Protein AF-A0A8T5T940-F1 (afdb_monomer)

Structure (mmCIF, N/CA/C/O backbone):
data_AF-A0A8T5T940-F1
#
_entry.id   AF-A0A8T5T940-F1
#
loop_
_atom_site.group_PDB
_atom_site.id
_atom_site.type_symbol
_atom_site.label_atom_id
_atom_site.label_alt_id
_atom_site.label_comp_id
_atom_site.label_asym_id
_atom_site.label_entity_id
_atom_site.label_seq_id
_atom_site.pdbx_PDB_ins_code
_atom_site.Cartn_x
_atom_site.Cartn_y
_atom_site.Cartn_z
_atom_site.occupancy
_atom_site.B_iso_or_equiv
_atom_site.auth_seq_id
_atom_site.auth_comp_id
_atom_site.auth_asym_id
_atom_site.auth_atom_id
_atom_site.pdbx_PDB_model_num
ATOM 1 N N . MET A 1 1 ? 5.960 -16.611 -27.775 1.00 47.34 1 MET A N 1
ATOM 2 C CA . MET A 1 1 ? 5.531 -15.294 -27.249 1.00 47.34 1 MET A CA 1
ATOM 3 C C . MET A 1 1 ? 6.490 -14.910 -26.124 1.00 47.34 1 MET A C 1
ATOM 5 O O . MET A 1 1 ? 6.526 -15.627 -25.134 1.00 47.34 1 MET A O 1
ATOM 9 N N . LYS A 1 2 ? 7.343 -13.886 -26.283 1.00 52.31 2 LYS A N 1
ATOM 10 C CA . LYS A 1 2 ? 8.210 -13.408 -25.185 1.00 52.31 2 LYS A CA 1
ATOM 11 C C . LYS A 1 2 ? 7.374 -12.481 -24.300 1.00 52.31 2 LYS A C 1
ATOM 13 O O . LYS A 1 2 ? 6.958 -11.424 -24.762 1.00 52.31 2 LYS A O 1
ATOM 18 N N . LEU A 1 3 ? 7.097 -12.892 -23.064 1.00 56.56 3 LEU A N 1
ATOM 19 C CA . LEU A 1 3 ? 6.488 -12.033 -22.046 1.00 56.56 3 LEU A CA 1
ATOM 20 C C . LEU A 1 3 ? 7.499 -10.941 -21.688 1.00 56.56 3 LEU A C 1
ATOM 22 O O . LEU A 1 3 ? 8.470 -11.193 -20.980 1.00 56.56 3 LEU A O 1
ATOM 26 N N . ILE A 1 4 ? 7.305 -9.740 -22.229 1.00 61.16 4 ILE A N 1
ATOM 27 C CA . ILE A 1 4 ? 8.075 -8.564 -21.826 1.00 61.16 4 ILE A CA 1
ATOM 28 C C . ILE A 1 4 ? 7.486 -8.101 -20.497 1.00 61.16 4 ILE A C 1
ATOM 30 O O . ILE A 1 4 ? 6.493 -7.377 -20.453 1.00 61.16 4 ILE A O 1
ATOM 34 N N . VAL A 1 5 ? 8.078 -8.574 -19.406 1.00 66.94 5 VAL A N 1
ATOM 35 C CA . VAL A 1 5 ? 7.740 -8.130 -18.058 1.00 66.94 5 VAL A CA 1
ATOM 36 C C . VAL A 1 5 ? 8.536 -6.856 -17.793 1.00 66.94 5 VAL A C 1
ATOM 38 O O . VAL A 1 5 ? 9.762 -6.889 -17.727 1.00 66.94 5 VAL A O 1
ATOM 41 N N . LYS A 1 6 ? 7.853 -5.710 -17.718 1.00 75.19 6 LYS A N 1
ATOM 42 C CA . LYS A 1 6 ? 8.503 -4.425 -17.443 1.00 75.19 6 LYS A CA 1
ATOM 43 C C . LYS A 1 6 ? 8.584 -4.220 -15.937 1.00 75.19 6 LYS A C 1
ATOM 45 O O . LYS A 1 6 ? 7.561 -4.033 -15.282 1.00 75.19 6 LYS A O 1
ATOM 50 N N . GLU A 1 7 ? 9.800 -4.248 -15.408 1.00 84.88 7 GLU A N 1
ATOM 51 C CA . GLU A 1 7 ? 10.041 -3.930 -14.005 1.00 84.88 7 GLU A CA 1
ATOM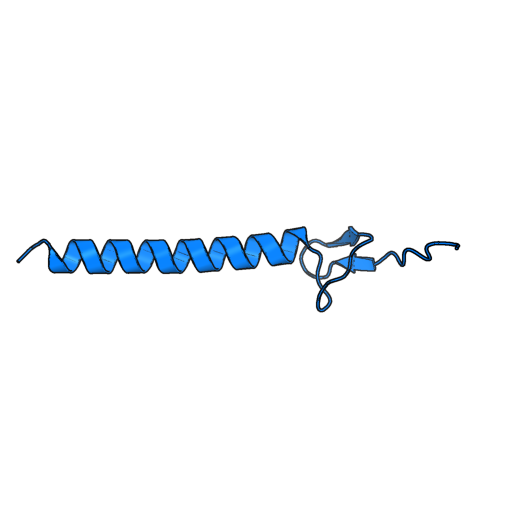 52 C C . GLU A 1 7 ? 9.789 -2.438 -13.745 1.00 84.88 7 GLU A C 1
ATOM 54 O O . GLU A 1 7 ? 10.025 -1.581 -14.603 1.00 84.88 7 GLU A O 1
ATOM 59 N N . PHE A 1 8 ? 9.284 -2.120 -12.558 1.00 88.50 8 PHE A N 1
ATOM 60 C CA . PHE A 1 8 ? 9.118 -0.751 -12.089 1.00 88.50 8 PHE A CA 1
ATOM 61 C C . PHE A 1 8 ? 9.333 -0.682 -10.579 1.00 88.50 8 PHE A C 1
ATOM 63 O O . PHE A 1 8 ? 9.062 -1.639 -9.854 1.00 88.50 8 PHE A O 1
ATOM 70 N N . VAL A 1 9 ? 9.794 0.467 -10.097 1.00 89.12 9 VAL A N 1
ATOM 71 C CA . VAL A 1 9 ? 9.852 0.751 -8.662 1.00 89.12 9 VAL A CA 1
ATOM 72 C C . VAL A 1 9 ? 8.498 1.305 -8.238 1.00 89.12 9 VAL A C 1
ATOM 74 O O . VAL A 1 9 ? 8.007 2.275 -8.818 1.00 89.12 9 VAL A O 1
ATOM 77 N N . CYS A 1 10 ? 7.866 0.670 -7.256 1.00 91.94 10 CYS A N 1
ATOM 78 C CA . CYS A 1 10 ? 6.595 1.146 -6.733 1.00 91.94 10 CYS A CA 1
ATOM 79 C C . CYS A 1 10 ? 6.789 2.453 -5.944 1.00 91.94 10 CYS A C 1
ATOM 81 O O . CYS A 1 10 ? 7.603 2.459 -5.021 1.00 91.94 10 CYS A O 1
ATOM 83 N N . PRO A 1 11 ? 6.022 3.523 -6.224 1.00 91.12 11 PRO A N 1
ATOM 84 C CA . PRO A 1 11 ? 6.146 4.783 -5.488 1.00 91.12 11 PRO A CA 1
ATOM 85 C C . PRO A 1 11 ? 5.710 4.669 -4.017 1.00 91.12 11 PRO A C 1
ATOM 87 O O . PRO A 1 11 ? 6.230 5.391 -3.179 1.00 91.12 11 PRO A O 1
ATOM 90 N N . GLU A 1 12 ? 4.809 3.735 -3.692 1.00 91.75 12 GLU A N 1
ATOM 91 C CA . GLU A 1 12 ? 4.266 3.574 -2.333 1.00 91.75 12 GLU A CA 1
ATOM 92 C C . GLU A 1 12 ? 5.211 2.825 -1.387 1.00 91.75 12 GLU A C 1
ATOM 94 O O . GLU A 1 12 ? 5.301 3.142 -0.205 1.00 91.75 12 GLU A O 1
ATOM 99 N N . CYS A 1 13 ? 5.890 1.784 -1.880 1.00 92.12 13 CYS A N 1
ATOM 100 C CA . CYS A 1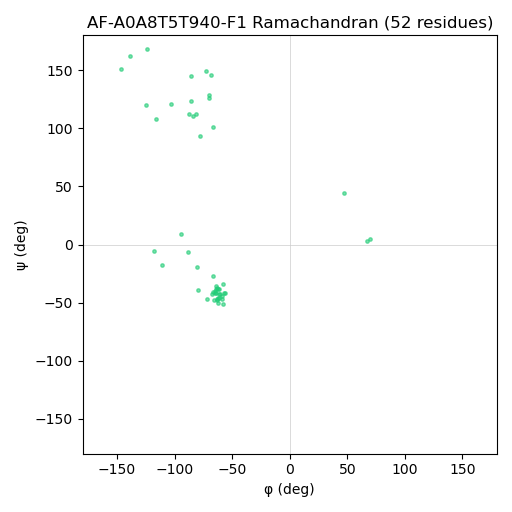 13 ? 6.719 0.912 -1.040 1.00 92.12 13 CYS A CA 1
ATOM 101 C C . CYS A 1 13 ? 8.206 0.911 -1.407 1.00 92.12 13 CYS A C 1
ATOM 103 O O . CYS A 1 13 ? 8.986 0.247 -0.730 1.00 92.12 13 CYS A O 1
ATOM 105 N N . GLY A 1 14 ? 8.602 1.589 -2.488 1.00 92.50 14 GLY A N 1
ATOM 106 C CA . GLY A 1 14 ? 9.988 1.654 -2.960 1.00 92.50 14 GLY A CA 1
ATOM 107 C C . GLY A 1 14 ? 10.557 0.334 -3.489 1.00 92.50 14 GLY A C 1
ATOM 108 O O . GLY A 1 14 ? 11.727 0.275 -3.852 1.00 92.50 14 GLY A O 1
ATOM 109 N N . GLN A 1 15 ? 9.762 -0.738 -3.544 1.00 90.88 15 GLN A N 1
ATOM 110 C CA . GLN A 1 15 ? 10.230 -2.049 -3.992 1.00 90.88 15 GLN A CA 1
ATOM 111 C C . GLN A 1 15 ? 10.146 -2.187 -5.513 1.00 90.88 15 GLN A C 1
ATOM 113 O O . GLN A 1 15 ? 9.197 -1.708 -6.142 1.00 90.88 15 GLN A O 1
ATOM 118 N N . LEU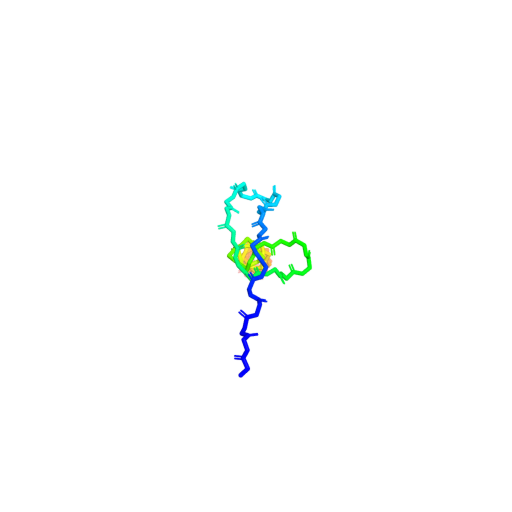 A 1 16 ? 11.116 -2.902 -6.088 1.00 90.06 16 LEU A N 1
ATOM 119 C CA . LEU A 1 16 ? 11.092 -3.322 -7.486 1.00 90.06 16 LEU A CA 1
ATOM 120 C C . LEU A 1 16 ? 10.017 -4.396 -7.678 1.00 90.06 16 LEU A C 1
ATOM 122 O O . LEU A 1 16 ? 9.982 -5.390 -6.952 1.00 90.06 16 LEU A O 1
ATOM 126 N N . ARG A 1 17 ? 9.113 -4.181 -8.631 1.00 88.75 17 ARG A N 1
ATOM 127 C CA . ARG A 1 17 ? 7.967 -5.049 -8.906 1.00 88.75 17 ARG A CA 1
ATOM 128 C C . ARG A 1 17 ? 7.766 -5.212 -10.407 1.00 88.75 17 ARG A C 1
ATOM 130 O O . ARG A 1 17 ? 8.237 -4.420 -11.216 1.00 88.75 17 ARG A O 1
ATOM 137 N N . TRP A 1 18 ? 7.013 -6.243 -10.762 1.00 83.94 18 TRP A N 1
ATOM 138 C CA . TRP A 1 18 ? 6.792 -6.662 -12.149 1.00 83.94 18 TRP A CA 1
ATOM 139 C C . TRP A 1 18 ? 5.364 -6.433 -12.638 1.00 83.94 18 TRP A C 1
ATOM 141 O O . TRP A 1 18 ? 5.102 -6.420 -13.838 1.00 83.94 18 TRP A O 1
ATOM 151 N N . LEU A 1 19 ? 4.435 -6.252 -11.697 1.00 79.38 19 LEU A N 1
ATOM 152 C CA . LEU A 1 19 ? 3.013 -6.103 -11.963 1.00 79.38 19 LEU A CA 1
ATOM 153 C C . LEU A 1 19 ? 2.553 -4.714 -11.525 1.00 79.38 19 LEU A C 1
ATOM 155 O O . LEU A 1 19 ? 2.487 -4.407 -10.332 1.00 79.38 19 LEU A O 1
ATOM 159 N N . LYS A 1 20 ? 2.276 -3.869 -12.518 1.00 77.75 20 LYS A N 1
ATOM 160 C CA . LYS A 1 20 ? 1.881 -2.473 -12.344 1.00 77.75 20 LYS A CA 1
ATOM 161 C C . LYS A 1 20 ? 0.380 -2.334 -12.561 1.00 77.75 20 LYS A C 1
ATOM 163 O O . LYS A 1 20 ? -0.107 -2.606 -13.655 1.00 77.75 20 LYS A O 1
ATOM 168 N N . VAL A 1 21 ? -0.347 -1.852 -11.556 1.00 76.75 21 VAL A N 1
ATOM 169 C CA . VAL A 1 21 ? -1.779 -1.535 -11.671 1.00 76.75 21 VAL A CA 1
ATOM 170 C C . VAL A 1 21 ? -1.975 -0.082 -11.260 1.00 76.75 21 VAL A C 1
ATOM 172 O O . VAL A 1 21 ? -1.624 0.287 -10.147 1.00 76.75 21 VAL A O 1
ATOM 175 N N . LYS A 1 22 ? -2.500 0.763 -12.161 1.00 78.56 22 LYS A N 1
ATOM 176 C CA . LYS A 1 22 ? -2.742 2.200 -11.898 1.00 78.56 22 LYS A CA 1
ATOM 177 C C . LYS A 1 22 ? -1.544 2.922 -11.240 1.00 78.56 22 LYS A C 1
ATOM 179 O O . LYS A 1 22 ? -1.713 3.688 -10.305 1.00 78.56 22 LYS A O 1
ATOM 184 N N . ASN A 1 23 ? -0.329 2.667 -11.731 1.00 82.00 23 ASN A N 1
ATOM 185 C CA . ASN A 1 23 ? 0.936 3.231 -11.225 1.00 82.00 23 ASN A CA 1
ATOM 186 C C . ASN A 1 23 ? 1.434 2.772 -9.841 1.00 82.00 23 ASN A C 1
ATOM 188 O O . ASN A 1 23 ? 2.501 3.225 -9.437 1.00 82.00 23 ASN A O 1
ATOM 192 N N . ILE A 1 24 ? 0.780 1.818 -9.179 1.00 88.94 24 ILE A N 1
ATOM 193 C CA . ILE A 1 24 ? 1.236 1.260 -7.897 1.00 88.94 24 ILE A CA 1
ATOM 194 C C . ILE A 1 24 ? 1.403 -0.264 -7.966 1.00 88.94 24 ILE A C 1
ATOM 196 O O . ILE A 1 24 ? 0.993 -0.913 -8.936 1.00 88.94 24 ILE A O 1
ATOM 200 N N . CYS A 1 25 ? 2.044 -0.840 -6.946 1.00 90.81 25 CYS A N 1
ATOM 201 C CA . CYS A 1 25 ? 2.159 -2.288 -6.796 1.00 90.81 25 CYS A CA 1
ATOM 202 C C . CYS A 1 25 ? 0.825 -2.916 -6.377 1.00 90.81 25 CYS A C 1
ATOM 204 O O . CYS A 1 25 ? 0.049 -2.287 -5.659 1.00 90.81 25 CYS A O 1
ATOM 206 N N . VAL A 1 26 ? 0.570 -4.161 -6.795 1.00 88.81 26 VAL A N 1
ATOM 207 C CA . VAL A 1 26 ? -0.661 -4.883 -6.422 1.00 88.81 26 VAL A CA 1
ATOM 208 C C . VAL A 1 26 ? -0.795 -5.015 -4.906 1.00 88.81 26 VAL A C 1
ATOM 210 O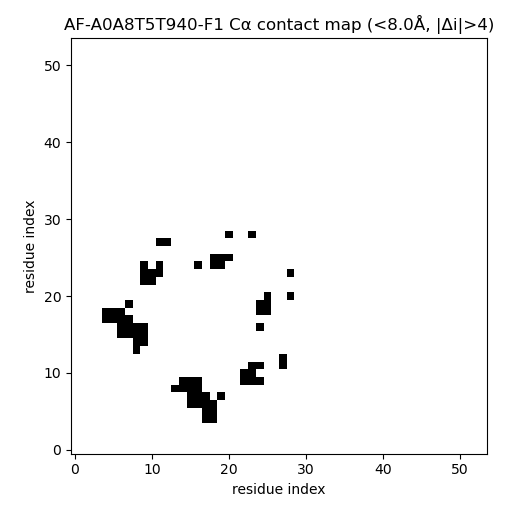 O . VAL A 1 26 ? -1.812 -4.605 -4.367 1.00 88.81 26 VAL A O 1
ATOM 213 N N . ASP A 1 27 ? 0.263 -5.415 -4.201 1.00 90.12 27 ASP A N 1
ATOM 214 C CA . ASP A 1 27 ? 0.244 -5.517 -2.733 1.00 90.12 27 ASP A CA 1
ATOM 215 C C . ASP A 1 27 ? -0.094 -4.180 -2.045 1.00 90.12 27 ASP A C 1
ATOM 217 O O . ASP A 1 27 ? -0.705 -4.137 -0.97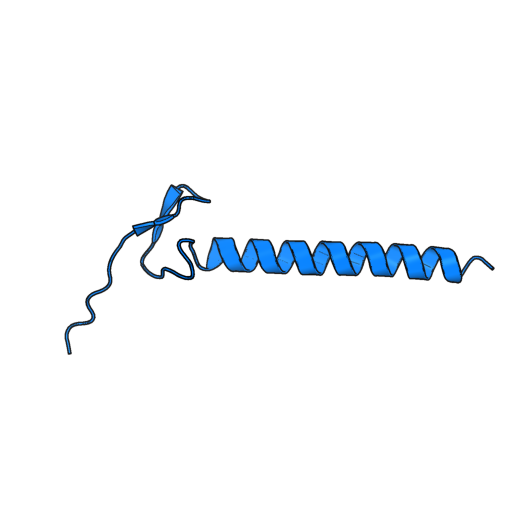8 1.00 90.12 27 ASP A O 1
ATOM 221 N N . CYS A 1 28 ? 0.339 -3.067 -2.639 1.00 91.38 28 CYS A N 1
ATOM 222 C CA . CYS A 1 28 ? 0.114 -1.718 -2.137 1.00 91.38 28 CYS A CA 1
ATOM 223 C C . CYS A 1 28 ? -1.357 -1.340 -2.321 1.00 91.38 28 CYS A C 1
ATOM 225 O O . CYS A 1 28 ? -2.007 -0.893 -1.379 1.00 91.38 28 CYS A O 1
ATOM 227 N N . ARG A 1 29 ? -1.894 -1.599 -3.518 1.00 91.56 29 ARG A N 1
ATOM 228 C CA . ARG A 1 29 ? -3.310 -1.424 -3.836 1.00 91.56 29 ARG A CA 1
ATOM 229 C C . ARG A 1 29 ? -4.194 -2.255 -2.907 1.00 91.56 29 ARG A C 1
ATOM 231 O O . ARG A 1 29 ? -5.127 -1.715 -2.324 1.00 91.56 29 ARG A O 1
ATOM 238 N N . ASP A 1 30 ? -3.904 -3.543 -2.764 1.00 91.56 30 ASP A N 1
ATOM 239 C CA . ASP A 1 30 ? -4.733 -4.466 -1.987 1.00 91.56 30 ASP A CA 1
ATOM 240 C C . ASP A 1 30 ? -4.750 -4.068 -0.510 1.00 91.56 30 ASP A C 1
ATOM 242 O O . ASP A 1 30 ? -5.801 -4.066 0.125 1.00 91.56 30 ASP A O 1
ATOM 246 N N . ARG A 1 31 ? -3.613 -3.608 0.022 1.00 93.19 31 ARG A N 1
ATOM 247 C CA . ARG A 1 31 ? -3.541 -3.030 1.368 1.00 93.19 31 ARG A CA 1
ATOM 248 C C . ARG A 1 31 ? -4.423 -1.793 1.527 1.00 93.19 31 ARG A C 1
ATOM 250 O O . ARG A 1 31 ? -5.081 -1.662 2.555 1.00 93.19 31 ARG A O 1
ATOM 257 N N . MET A 1 32 ? -4.446 -0.890 0.544 1.00 91.88 32 MET A N 1
ATOM 258 C CA . MET A 1 32 ? -5.322 0.290 0.583 1.00 91.88 32 MET A CA 1
ATOM 259 C C . MET A 1 32 ? -6.798 -0.117 0.603 1.00 91.88 32 MET A C 1
ATOM 261 O O . MET A 1 32 ? -7.539 0.370 1.452 1.00 91.88 32 MET A O 1
ATOM 265 N N . VAL A 1 33 ? -7.193 -1.062 -0.255 1.00 91.81 33 VAL A N 1
ATOM 266 C CA . VAL A 1 33 ? -8.566 -1.593 -0.303 1.00 91.81 33 VAL A CA 1
ATOM 267 C C . VAL A 1 33 ? -8.945 -2.262 1.021 1.00 91.81 33 VAL A C 1
ATOM 269 O O . VAL A 1 33 ? -10.007 -1.993 1.573 1.00 91.81 33 VAL A O 1
ATOM 272 N N . LEU A 1 34 ? -8.067 -3.096 1.585 1.00 92.44 34 LEU A N 1
ATOM 273 C CA . LEU A 1 34 ? -8.309 -3.739 2.880 1.00 92.44 34 LEU A CA 1
ATOM 274 C C . LEU A 1 34 ? -8.429 -2.722 4.022 1.00 92.44 34 LEU A C 1
ATOM 276 O O . LEU A 1 34 ? -9.261 -2.897 4.913 1.00 92.44 34 LEU A O 1
ATOM 280 N N . ASN A 1 35 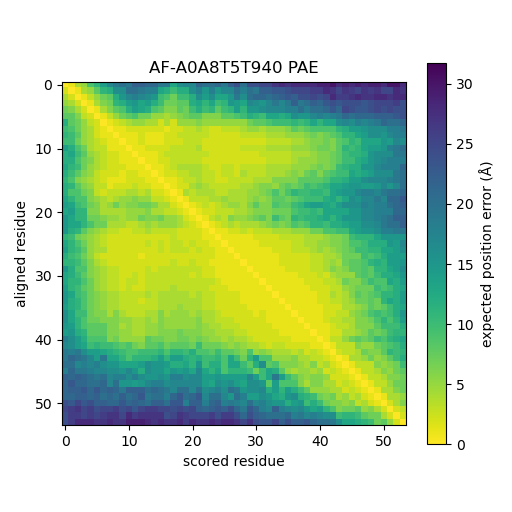? -7.635 -1.650 3.994 1.00 93.31 35 ASN A N 1
ATOM 281 C CA . ASN A 1 35 ? -7.725 -0.570 4.973 1.00 93.31 35 ASN A CA 1
ATOM 282 C C . ASN A 1 35 ? -9.044 0.204 4.859 1.00 93.31 35 ASN A C 1
ATOM 284 O O . ASN A 1 35 ? -9.631 0.541 5.885 1.00 93.31 35 ASN A O 1
ATOM 288 N N . GLU A 1 36 ? -9.517 0.474 3.643 1.00 93.50 36 GLU A N 1
ATOM 289 C CA . GLU A 1 36 ? -10.811 1.116 3.392 1.00 93.50 36 GLU A CA 1
ATOM 290 C C . GLU A 1 36 ? -11.964 0.248 3.910 1.00 93.50 36 GLU A C 1
ATOM 292 O O . GLU A 1 36 ? -12.734 0.697 4.758 1.00 93.50 36 GLU A O 1
ATOM 297 N N . ILE A 1 37 ? -11.9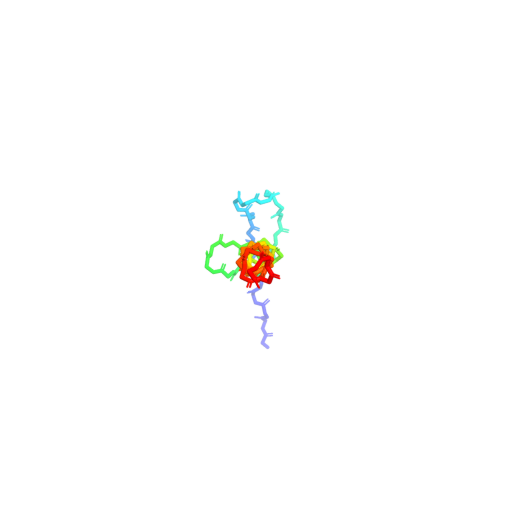80 -1.040 3.548 1.00 92.12 37 ILE A N 1
ATOM 298 C CA . ILE A 1 37 ? -12.957 -2.017 4.054 1.00 92.12 37 ILE A CA 1
ATOM 299 C C . ILE A 1 37 ? -12.927 -2.085 5.590 1.00 92.12 37 ILE A C 1
ATOM 301 O O . ILE A 1 37 ? -13.968 -2.164 6.242 1.00 92.12 37 ILE A O 1
ATOM 305 N N . SER A 1 38 ? -11.738 -2.064 6.198 1.00 90.25 38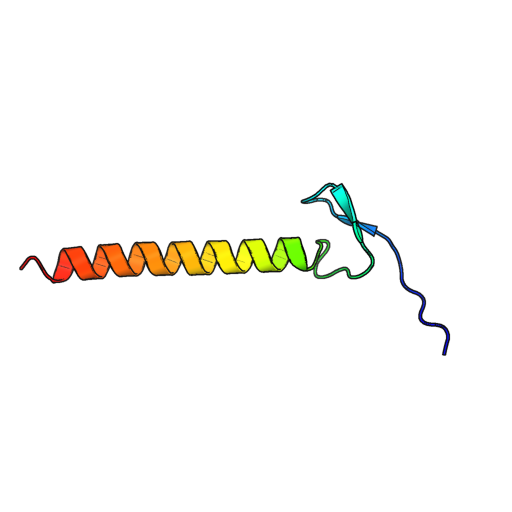 SER A N 1
ATOM 306 C CA . SER A 1 38 ? -11.584 -2.078 7.657 1.00 90.25 38 SER A CA 1
ATOM 307 C C . SER A 1 38 ? -12.171 -0.822 8.314 1.00 90.25 38 SER A C 1
ATOM 309 O O . SER A 1 38 ? -12.863 -0.925 9.330 1.00 90.25 38 SER A O 1
ATOM 311 N N . ARG A 1 39 ? -11.960 0.360 7.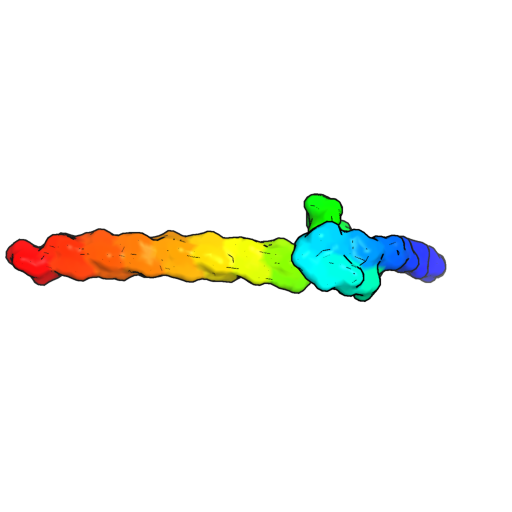718 1.00 90.19 39 ARG A N 1
ATOM 312 C CA . ARG A 1 39 ? -12.543 1.626 8.191 1.00 90.19 39 ARG A CA 1
ATOM 313 C C . ARG A 1 39 ? -14.065 1.612 8.106 1.00 90.19 39 ARG A C 1
ATOM 315 O O . ARG A 1 39 ? -14.713 1.924 9.100 1.00 90.19 39 ARG A O 1
ATOM 322 N N . GLU A 1 40 ? -14.628 1.191 6.976 1.00 88.56 40 GLU A N 1
ATOM 323 C CA . GLU A 1 40 ? -16.081 1.064 6.807 1.00 88.56 40 GLU A CA 1
ATOM 324 C C . GLU A 1 40 ? -16.687 0.100 7.831 1.00 88.56 40 GLU A C 1
ATOM 326 O O . GLU A 1 40 ? -17.685 0.411 8.479 1.00 88.56 40 GLU A O 1
ATOM 331 N N . ARG A 1 41 ? -16.045 -1.055 8.050 1.00 84.69 41 ARG A N 1
ATOM 332 C CA . ARG A 1 41 ? -16.483 -2.027 9.062 1.00 84.69 41 ARG A CA 1
ATOM 333 C C . ARG A 1 41 ? -16.429 -1.461 10.478 1.00 84.69 41 ARG A C 1
ATOM 335 O O . ARG A 1 41 ? -17.320 -1.758 11.271 1.00 84.69 41 ARG A O 1
ATOM 342 N N . LYS A 1 42 ? -15.407 -0.666 10.807 1.00 84.56 42 LYS A N 1
ATOM 343 C CA . LYS A 1 42 ? -15.297 -0.016 12.117 1.00 84.56 42 LYS A CA 1
ATOM 344 C C . LYS A 1 42 ? -16.414 1.011 12.325 1.00 84.56 42 LYS A C 1
ATOM 346 O O . LYS A 1 42 ? -17.085 0.934 13.347 1.00 84.56 42 LYS A O 1
ATOM 351 N N . MET A 1 43 ? -16.664 1.879 11.342 1.00 79.25 43 MET A N 1
ATOM 352 C CA . MET A 1 43 ? -17.755 2.862 11.411 1.00 79.25 43 MET A CA 1
ATOM 353 C C . MET A 1 43 ? -19.124 2.183 11.528 1.00 79.25 43 MET A C 1
ATOM 355 O O . MET A 1 43 ? -19.931 2.566 12.366 1.00 79.25 43 MET A O 1
ATOM 359 N N . ASN A 1 44 ? -19.367 1.117 10.758 1.00 76.75 44 ASN A N 1
ATOM 360 C CA . ASN A 1 44 ? -20.609 0.346 10.865 1.00 76.75 44 ASN A CA 1
ATOM 361 C C . ASN A 1 44 ? -20.783 -0.281 12.252 1.00 76.75 44 ASN A C 1
ATOM 363 O O . ASN A 1 44 ? -21.893 -0.322 12.773 1.00 76.75 44 ASN A O 1
ATOM 367 N N . LYS A 1 45 ? -19.699 -0.761 12.873 1.00 73.62 45 LYS A N 1
ATOM 368 C CA . LYS A 1 45 ? -19.753 -1.298 14.236 1.00 73.62 45 LYS A CA 1
ATOM 369 C C . LYS A 1 45 ? -20.106 -0.215 15.259 1.00 73.62 45 LYS A C 1
ATOM 371 O O . LYS A 1 45 ? -20.893 -0.489 16.157 1.00 73.62 45 LYS A O 1
ATOM 376 N N . GLU A 1 46 ? -19.537 0.980 15.126 1.00 73.19 46 GLU A N 1
ATOM 377 C CA . GLU A 1 46 ? -19.833 2.130 15.992 1.00 73.19 46 GLU A CA 1
ATOM 378 C C . GLU A 1 46 ? -21.303 2.565 15.847 1.00 73.19 46 GLU A C 1
ATOM 380 O O . GLU A 1 46 ? -22.011 2.625 16.847 1.00 73.19 46 GLU A O 1
ATOM 385 N N . LEU A 1 47 ? -21.807 2.692 14.613 1.00 66.56 47 LEU A N 1
ATOM 386 C CA . LEU A 1 47 ? -23.223 2.962 14.314 1.00 66.56 47 LEU A CA 1
ATOM 387 C C . LEU A 1 47 ? -24.182 1.913 14.901 1.00 66.56 47 LEU A C 1
ATOM 389 O O . LEU A 1 47 ? -25.247 2.256 15.409 1.00 66.56 47 LEU A O 1
ATOM 393 N N . ILE A 1 48 ? -23.838 0.625 14.826 1.00 66.50 48 ILE A N 1
ATOM 394 C CA . ILE A 1 48 ? -24.664 -0.447 15.403 1.00 66.50 48 ILE A CA 1
ATOM 395 C C . ILE A 1 48 ? -24.677 -0.354 16.932 1.00 66.50 48 ILE A C 1
ATOM 397 O O . ILE A 1 48 ? -25.731 -0.514 17.541 1.00 66.50 48 ILE A O 1
ATOM 401 N N . LEU A 1 49 ? -23.527 -0.087 17.557 1.00 62.22 49 LEU A N 1
ATOM 402 C CA . LEU A 1 49 ? -23.434 0.060 19.010 1.00 62.22 49 LEU A CA 1
ATOM 403 C C . LEU A 1 49 ? -24.229 1.270 19.515 1.00 62.22 49 LEU A C 1
ATOM 405 O O . LEU A 1 49 ? -24.912 1.143 20.523 1.00 62.22 49 LEU A O 1
ATOM 409 N N . GLU A 1 50 ? -24.206 2.400 18.809 1.00 62.38 50 GLU A N 1
ATOM 410 C CA . GLU A 1 50 ? -25.009 3.582 19.159 1.00 62.38 50 GLU A CA 1
ATOM 411 C C . GLU A 1 50 ? -26.522 3.321 19.059 1.00 62.38 50 GLU A C 1
ATOM 413 O O . GLU A 1 50 ? -27.289 3.811 19.886 1.00 62.38 50 GLU A O 1
ATOM 418 N N . ASN A 1 51 ? -26.959 2.507 18.092 1.00 60.00 51 ASN A N 1
ATOM 419 C CA . ASN A 1 51 ? -28.376 2.174 17.905 1.00 60.00 51 ASN A CA 1
ATOM 420 C C . ASN A 1 51 ? -28.897 1.074 18.849 1.00 60.00 51 ASN A C 1
ATOM 422 O O . ASN A 1 51 ? -30.105 0.960 19.026 1.00 60.00 51 ASN A O 1
ATOM 426 N N . LEU A 1 52 ? -28.022 0.261 19.451 1.00 58.28 52 LEU A N 1
ATOM 427 C CA . LEU A 1 52 ? -28.404 -0.814 20.384 1.00 58.28 52 LEU A CA 1
ATOM 428 C C . LEU A 1 52 ? -28.515 -0.358 21.849 1.00 58.28 52 LEU A C 1
ATOM 430 O O . LEU A 1 52 ? -28.904 -1.156 22.699 1.00 58.28 52 LEU A O 1
ATOM 434 N N . VAL A 1 53 ? -28.146 0.888 22.158 1.00 56.97 53 VAL A N 1
ATOM 435 C CA . VAL A 1 53 ? -28.161 1.453 23.524 1.00 56.97 53 VAL A CA 1
ATOM 436 C C . VAL A 1 53 ? -29.467 2.223 23.824 1.00 56.97 53 VAL A C 1
ATOM 438 O O . VAL A 1 53 ? -29.581 2.842 24.879 1.00 56.97 53 VAL A O 1
ATOM 441 N N . TRP A 1 54 ? -30.474 2.152 22.944 1.00 43.75 54 TRP A N 1
ATOM 442 C CA . TRP A 1 54 ? -31.808 2.737 23.155 1.00 43.75 54 TRP A CA 1
ATOM 443 C C . TRP A 1 54 ? -32.828 1.730 23.687 1.00 43.75 54 TRP A C 1
ATOM 445 O O . TRP A 1 54 ? -32.954 0.638 23.088 1.00 43.75 54 TRP A O 1
#

Radius of gyration: 18.46 Å; Cα contacts (8 Å, |Δi|>4): 36; chains: 1; bounding box: 43×20×51 Å

Nearest PDB structures (foldseek):
  4tma-assembly1_I  TM=4.174E-01  e=2.438E+00  Escherichia coli K-12

Solvent-accessible surface area (backbone atoms only — not comparable to full-atom values): 3349 Å² total; per-residue (Å²): 135,85,82,83,72,62,72,43,68,20,80,88,76,69,46,80,41,61,60,77,53,96,80,31,34,57,73,58,51,52,50,51,53,52,51,50,54,49,49,53,53,50,53,51,51,50,55,50,54,66,66,68,76,112

Sequence (54 aa):
MKLIVKEFVCPECGQLRWLKVKNICVDCRDRMVLNEISRERKMNKELILENLVW

Secondary structure (DSSP, 8-state):
-------EE-TTT--EES-EETTEEHHHHHHHHHHHHHHHHHHHHHHHHHHTT-

pLDDT: mean 80.16, std 13.72, range [43.75, 93.5]

Mean predicted aligned error: 8.85 Å

Foldseek 3Di:
DDPPQDWDQAPQPRDIDRDADPRHDPVSVVVVVVVVVVVVVVVVVVVVVVVVVD